Protein AF-A0A6M0BKV0-F1 (afdb_monomer_lite)

Secondary structure (DSSP, 8-state):
-HHHHHHHHHHHTTSGGGHHHHHHHHHHHHHH-TTS---TT-S-SS-EEEEEE-TTSSEEEEEETTSEEEEEETTS-EEEEEE--SS-EEEEEE-TTSSEEEEEETTS-EEEEETT--EEEEE---PPPTTS--------B-TTS-B-

Radius of gyration: 19.36 Å; chains: 1; bounding box: 37×43×56 Å

Sequence (148 aa):
MALRLAEAAYKINKKGPQASEVLSRVYHSAIHNRSFFYSANMGHRSAVTSAVFSPDGSRILTASEDTTARLWNLKGELITTLAGHSARVNSAVFSPDGNTIVTTSQDKTAKLWDKEGNLLNTLRGHDCDRNGQCRVNSALFSPDGQVF

pLDDT: mean 72.37, std 21.34, range [34.12, 96.88]

Structure (mmCIF, N/CA/C/O backbone):
data_AF-A0A6M0BKV0-F1
#
_entry.id   AF-A0A6M0BKV0-F1
#
loop_
_atom_site.group_PDB
_atom_site.id
_atom_site.type_symbol
_atom_site.label_atom_id
_atom_site.label_alt_id
_atom_site.label_comp_id
_atom_site.label_asym_id
_atom_site.label_entity_id
_atom_site.label_seq_id
_atom_site.pdbx_PDB_ins_code
_atom_site.Cartn_x
_atom_site.Cartn_y
_atom_site.Cartn_z
_atom_site.occupancy
_atom_site.B_iso_or_equiv
_atom_site.auth_seq_id
_atom_site.auth_comp_id
_atom_site.auth_asym_id
_atom_site.auth_atom_id
_atom_site.pdbx_PDB_model_num
ATOM 1 N N . MET A 1 1 ? 6.439 7.724 15.222 1.00 51.62 1 MET A N 1
ATOM 2 C CA . MET A 1 1 ? 6.669 9.178 15.401 1.00 51.62 1 MET A CA 1
ATOM 3 C C . MET A 1 1 ? 5.380 10.011 15.373 1.00 51.62 1 MET A C 1
ATOM 5 O O . MET A 1 1 ? 5.329 10.980 16.107 1.00 51.62 1 MET A O 1
ATOM 9 N N . ALA A 1 2 ? 4.312 9.648 14.649 1.00 34.62 2 ALA A N 1
ATOM 10 C CA . ALA A 1 2 ? 3.098 10.485 14.609 1.00 34.62 2 ALA A CA 1
ATOM 11 C C . ALA A 1 2 ? 2.214 10.440 15.883 1.00 34.62 2 ALA A C 1
ATOM 13 O O . ALA A 1 2 ? 1.681 11.466 16.295 1.00 34.62 2 ALA A O 1
ATOM 14 N N . LEU A 1 3 ? 2.090 9.286 16.556 1.00 38.62 3 LEU A N 1
ATOM 15 C CA . LEU A 1 3 ? 1.054 9.114 17.590 1.00 38.62 3 LEU A CA 1
ATOM 16 C C . LEU A 1 3 ? 1.388 9.757 18.952 1.00 38.62 3 LEU A C 1
ATOM 18 O O . LEU A 1 3 ? 0.514 10.343 19.582 1.00 38.62 3 LEU A O 1
ATOM 22 N N . ARG A 1 4 ? 2.658 9.746 19.388 1.00 45.00 4 ARG A N 1
ATOM 23 C CA . ARG A 1 4 ? 3.047 10.377 20.670 1.00 45.00 4 ARG A CA 1
ATOM 24 C C . ARG A 1 4 ? 3.129 11.906 20.612 1.00 45.00 4 ARG A C 1
ATOM 26 O O . ARG A 1 4 ? 2.916 12.553 21.632 1.00 45.00 4 ARG A O 1
ATOM 33 N N . LEU A 1 5 ? 3.395 12.480 19.436 1.00 42.47 5 LEU A N 1
ATOM 34 C CA . LEU A 1 5 ? 3.367 13.934 19.236 1.00 42.47 5 LEU A CA 1
ATOM 35 C C . LEU A 1 5 ? 1.928 14.470 19.275 1.00 42.47 5 LEU A C 1
ATOM 37 O O . LEU A 1 5 ? 1.682 15.499 19.900 1.00 42.47 5 LEU A O 1
ATOM 41 N N . ALA A 1 6 ? 0.974 13.734 18.694 1.00 41.84 6 ALA A N 1
ATOM 42 C CA . ALA A 1 6 ? -0.442 14.091 18.725 1.00 41.84 6 ALA A CA 1
ATOM 43 C C . ALA A 1 6 ? -1.042 14.003 20.142 1.00 41.84 6 ALA A C 1
ATOM 45 O O . ALA A 1 6 ? -1.734 14.922 20.576 1.00 41.84 6 ALA A O 1
ATOM 46 N N . GLU A 1 7 ? -0.727 12.950 20.906 1.00 47.31 7 GLU A N 1
ATOM 47 C CA . GLU A 1 7 ? -1.224 12.782 22.282 1.00 47.31 7 GLU A CA 1
ATOM 48 C C . GLU A 1 7 ? -0.675 13.839 23.254 1.00 47.31 7 GLU A C 1
ATOM 50 O O . GLU A 1 7 ? -1.396 14.324 24.132 1.00 47.31 7 GLU A O 1
ATOM 55 N N . ALA A 1 8 ? 0.597 14.218 23.092 1.00 46.38 8 ALA A N 1
ATOM 56 C CA . ALA A 1 8 ? 1.220 15.265 23.893 1.00 46.38 8 ALA A CA 1
ATOM 57 C C . ALA A 1 8 ? 0.634 16.643 23.555 1.00 46.38 8 ALA A C 1
ATOM 59 O O . ALA A 1 8 ? 0.232 17.368 24.464 1.00 46.38 8 ALA A O 1
ATOM 60 N N . ALA A 1 9 ? 0.490 16.975 22.268 1.00 45.47 9 ALA A N 1
ATOM 61 C CA . ALA A 1 9 ? -0.138 18.224 21.835 1.00 45.47 9 ALA A CA 1
ATOM 62 C C . ALA A 1 9 ? -1.598 18.339 22.321 1.00 45.47 9 ALA A C 1
ATOM 64 O O . ALA A 1 9 ? -2.007 19.395 22.808 1.00 45.47 9 ALA A O 1
ATOM 65 N N . TYR A 1 10 ? -2.356 17.236 22.282 1.00 46.53 10 TYR A N 1
ATOM 66 C CA . TYR A 1 10 ? -3.744 17.182 22.752 1.00 46.53 10 TYR A CA 1
ATOM 67 C C . TYR A 1 10 ? -3.879 17.417 24.268 1.00 46.53 10 TYR A C 1
ATOM 69 O O . TYR A 1 10 ? -4.773 18.141 24.706 1.00 46.53 10 TYR A O 1
ATOM 77 N N . LYS A 1 11 ? -2.973 16.867 25.091 1.00 50.31 11 LYS A N 1
ATOM 78 C CA . LYS A 1 11 ? -2.984 17.074 26.555 1.00 50.31 11 LYS A CA 1
ATOM 79 C C . LYS A 1 11 ? -2.484 18.466 26.974 1.00 50.31 11 LYS A C 1
ATOM 81 O O . LYS A 1 11 ? -2.939 18.984 27.994 1.00 50.31 11 LYS A O 1
ATOM 86 N N . ILE A 1 12 ? -1.585 19.078 26.199 1.00 48.56 12 ILE A N 1
ATOM 87 C CA . ILE A 1 12 ? -0.978 20.392 26.487 1.00 48.56 12 ILE A CA 1
ATOM 88 C C . ILE A 1 12 ? -1.961 21.548 26.242 1.00 48.56 12 ILE A C 1
ATOM 90 O O . ILE A 1 12 ? -1.991 22.496 27.028 1.00 48.56 12 ILE A O 1
ATOM 94 N N . ASN A 1 13 ? -2.834 21.446 25.234 1.00 45.16 13 ASN A N 1
ATOM 95 C CA . ASN A 1 13 ? -3.773 22.519 24.869 1.00 45.16 13 ASN A CA 1
ATOM 96 C C . ASN A 1 13 ? -4.864 22.807 25.932 1.00 45.16 13 ASN A C 1
ATOM 98 O O . ASN A 1 13 ? -5.672 23.715 25.772 1.00 45.16 13 ASN A O 1
ATOM 102 N N . LYS A 1 14 ? -4.896 22.047 27.039 1.00 49.69 14 LYS A N 1
ATOM 103 C CA . LYS A 1 14 ? -5.864 22.211 28.137 1.00 49.69 14 LYS A CA 1
ATOM 104 C C . LYS A 1 14 ? -5.322 22.986 29.349 1.00 49.69 14 LYS A C 1
ATOM 106 O O . LYS A 1 14 ? -6.081 23.211 30.289 1.00 49.69 14 LYS A O 1
ATOM 111 N N . LYS A 1 15 ? -4.036 23.370 29.389 1.00 43.91 15 LYS A N 1
ATOM 112 C CA . LYS A 1 15 ? -3.416 23.952 30.601 1.00 43.91 15 LYS A CA 1
ATOM 113 C C . LYS A 1 15 ? -2.476 25.142 30.348 1.00 43.91 15 LYS A C 1
ATOM 115 O O . LYS A 1 15 ? -1.337 25.105 30.788 1.00 43.91 15 LYS A O 1
ATOM 120 N N . GLY A 1 16 ? -2.980 26.215 29.734 1.00 47.78 16 GLY A N 1
ATOM 121 C CA . GLY A 1 16 ? -2.461 27.586 29.910 1.00 47.78 16 GLY A CA 1
ATOM 122 C C . GLY A 1 16 ? -0.948 27.830 29.685 1.00 47.78 16 GLY A C 1
ATOM 123 O O . GLY A 1 16 ? -0.227 26.973 29.181 1.00 47.78 16 GLY A O 1
ATOM 124 N N . PRO A 1 17 ? -0.430 29.024 30.031 1.00 42.66 17 PRO A N 1
ATOM 125 C CA . PRO A 1 17 ? 0.861 29.535 29.544 1.00 42.66 17 PRO A CA 1
ATOM 126 C C . PRO A 1 17 ? 2.126 28.860 30.120 1.00 42.66 17 PRO A C 1
ATOM 128 O O . PRO A 1 17 ? 3.227 29.328 29.857 1.00 42.66 17 PRO A O 1
ATOM 131 N N . GLN A 1 18 ? 2.013 27.737 30.841 1.00 47.53 18 GLN A N 1
ATOM 132 C CA . GLN A 1 18 ? 3.172 26.922 31.252 1.00 47.53 18 GLN A CA 1
ATOM 133 C C . GLN A 1 18 ? 3.628 25.909 30.179 1.00 47.53 18 GLN A C 1
ATOM 135 O O . GLN A 1 18 ? 4.625 25.209 30.358 1.00 47.53 18 GLN A O 1
ATOM 140 N N . ALA A 1 19 ? 2.926 25.826 29.045 1.00 49.19 19 ALA A N 1
ATOM 141 C CA . ALA A 1 19 ? 3.221 24.878 27.969 1.00 49.19 19 ALA A CA 1
ATOM 142 C C . ALA A 1 19 ? 4.624 25.042 27.344 1.00 49.19 19 ALA A C 1
ATOM 144 O O . ALA A 1 19 ? 5.232 24.050 26.941 1.00 49.19 19 ALA A O 1
ATOM 145 N N . SER A 1 20 ? 5.162 26.264 27.276 1.00 45.72 20 SER A N 1
ATOM 146 C CA . SER A 1 20 ? 6.442 26.555 26.609 1.00 45.72 20 SER A CA 1
ATOM 147 C C . SER A 1 20 ? 7.664 26.054 27.388 1.00 45.72 20 SER A C 1
ATOM 149 O O . SER A 1 20 ? 8.616 25.564 26.780 1.00 45.72 20 SER A O 1
ATOM 151 N N . GLU A 1 21 ? 7.628 26.097 28.722 1.00 44.09 21 GLU A N 1
ATOM 152 C CA . GLU A 1 21 ? 8.717 25.597 29.572 1.00 44.09 21 GLU A CA 1
ATOM 153 C C . GLU A 1 21 ? 8.727 24.060 29.650 1.00 44.09 21 GLU A C 1
ATOM 155 O O . GLU A 1 21 ? 9.783 23.430 29.734 1.00 44.09 21 GLU A O 1
ATOM 160 N N . VAL A 1 22 ? 7.553 23.429 29.543 1.00 49.19 22 VAL A N 1
ATOM 161 C CA . VAL A 1 22 ? 7.436 21.965 29.453 1.00 49.19 22 VAL A CA 1
ATOM 162 C C . VAL A 1 22 ? 7.908 21.465 28.084 1.00 49.19 22 VAL A C 1
ATOM 164 O O . VAL A 1 22 ? 8.602 20.449 28.016 1.00 49.19 22 VAL A O 1
ATOM 167 N N . LEU A 1 23 ? 7.610 22.193 27.000 1.00 44.56 23 LEU A N 1
ATOM 168 C CA . LEU A 1 23 ? 8.095 21.864 25.656 1.00 44.56 23 LEU A CA 1
ATOM 169 C C . LEU A 1 23 ? 9.628 21.846 25.603 1.00 44.56 23 LEU A C 1
ATOM 171 O O . LEU A 1 23 ? 10.197 20.853 25.154 1.00 44.56 23 LEU A O 1
ATOM 175 N N . SER A 1 24 ? 10.315 22.872 26.115 1.00 40.69 24 SER A N 1
ATOM 176 C CA . SER A 1 24 ? 11.786 22.939 26.045 1.00 40.69 24 SER A CA 1
ATOM 177 C C . SER A 1 24 ? 12.478 21.817 26.832 1.00 40.69 24 SER A C 1
ATOM 179 O O . SER A 1 24 ? 13.458 21.243 26.356 1.00 40.69 24 SER A O 1
ATOM 181 N N . ARG A 1 25 ? 11.932 21.419 27.990 1.00 43.94 25 ARG A N 1
ATOM 182 C CA . ARG A 1 25 ? 12.472 20.317 28.808 1.00 43.94 25 ARG A CA 1
ATOM 183 C C . ARG A 1 25 ? 12.246 18.943 28.173 1.00 43.94 25 ARG A C 1
ATOM 185 O O . ARG A 1 25 ? 13.131 18.086 28.231 1.00 43.94 25 ARG A O 1
ATOM 192 N N . VAL A 1 26 ? 11.099 18.731 27.528 1.00 50.28 26 VAL A N 1
ATOM 193 C CA . VAL A 1 26 ? 10.809 17.493 26.783 1.00 50.28 26 VAL A CA 1
ATOM 194 C C . VAL A 1 26 ? 11.686 17.399 25.530 1.00 50.28 26 VAL A C 1
ATOM 196 O O . VAL A 1 26 ? 12.252 16.341 25.268 1.00 50.28 26 VAL A O 1
ATOM 199 N N . TYR A 1 27 ? 11.892 18.507 24.812 1.00 46.56 27 TYR A N 1
ATOM 200 C CA . TYR A 1 27 ? 12.793 18.550 23.656 1.00 46.56 27 TYR A CA 1
ATOM 201 C C . TYR A 1 27 ? 14.266 18.324 24.042 1.00 46.56 27 TYR A C 1
ATOM 203 O O . TYR A 1 27 ? 14.950 17.543 23.383 1.00 46.56 27 TYR A O 1
ATOM 211 N N . HIS A 1 28 ? 14.770 18.943 25.116 1.00 41.00 28 HIS A N 1
ATOM 212 C CA . HIS A 1 28 ? 16.170 18.773 25.532 1.00 41.00 28 HIS A CA 1
ATOM 213 C C . HIS A 1 28 ? 16.469 17.410 26.168 1.00 41.00 28 HIS A C 1
ATOM 215 O O . HIS A 1 28 ? 17.518 16.830 25.882 1.00 41.00 28 HIS A O 1
ATOM 221 N N . SER A 1 29 ? 15.552 16.846 26.961 1.00 42.50 29 SER A N 1
ATOM 222 C CA . SER A 1 29 ? 15.735 15.498 27.527 1.00 42.50 29 SER A CA 1
ATOM 223 C C . SER A 1 29 ? 15.659 14.390 26.468 1.00 42.50 29 SER A C 1
ATOM 225 O O . SER A 1 29 ? 16.363 13.386 26.586 1.00 42.50 29 SER A O 1
ATOM 227 N N . ALA A 1 30 ? 14.884 14.590 25.394 1.00 44.09 30 ALA A N 1
ATOM 228 C CA . ALA A 1 30 ? 14.788 13.648 24.278 1.00 44.09 30 ALA A CA 1
ATOM 229 C C . ALA A 1 30 ? 16.062 13.582 23.414 1.00 44.09 30 ALA A C 1
ATOM 231 O O . ALA A 1 30 ? 16.357 12.530 22.852 1.00 44.09 30 ALA A O 1
ATOM 232 N N . ILE A 1 31 ? 16.841 14.668 23.326 1.00 47.47 31 ILE A N 1
ATOM 233 C CA . ILE A 1 31 ? 18.080 14.706 22.526 1.00 47.47 31 ILE A CA 1
ATOM 234 C C . ILE A 1 31 ? 19.257 14.043 23.265 1.00 47.47 31 ILE A C 1
ATOM 236 O O . ILE A 1 31 ? 20.142 13.483 22.618 1.00 47.47 31 ILE A O 1
ATOM 240 N N . HIS A 1 32 ? 19.270 14.055 24.604 1.00 37.66 32 HIS A N 1
ATOM 241 C CA . HIS A 1 32 ? 20.393 13.530 25.397 1.00 37.66 32 HIS A CA 1
ATOM 242 C C . HIS A 1 32 ? 20.237 12.090 25.907 1.00 37.66 32 HIS A C 1
ATOM 244 O O . HIS A 1 32 ? 21.201 11.539 26.435 1.00 37.66 32 HIS A O 1
ATOM 250 N N . ASN A 1 33 ? 19.089 11.431 25.718 1.00 35.44 33 ASN A N 1
ATOM 251 C CA . ASN A 1 33 ? 18.899 10.050 26.176 1.00 35.44 33 ASN A CA 1
ATOM 252 C C . ASN A 1 33 ? 19.015 9.038 25.024 1.00 35.44 33 ASN A C 1
ATOM 254 O O . ASN A 1 33 ? 18.051 8.403 24.601 1.00 35.44 33 ASN A O 1
ATOM 258 N N . ARG A 1 34 ? 20.244 8.896 24.515 1.00 40.72 34 ARG A N 1
ATOM 2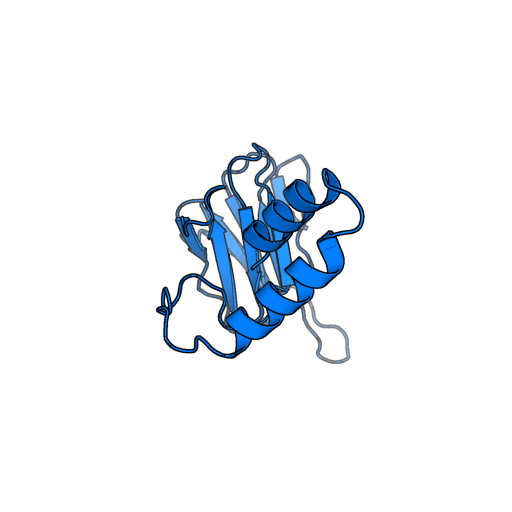59 C CA . ARG A 1 34 ? 20.662 8.005 23.412 1.00 40.72 34 ARG A CA 1
ATOM 260 C C . ARG A 1 34 ? 20.564 6.494 23.719 1.00 40.72 34 ARG A C 1
ATOM 262 O O . ARG A 1 34 ? 21.076 5.695 22.940 1.00 40.72 34 ARG A O 1
ATOM 269 N N . SER A 1 35 ? 19.909 6.098 24.813 1.00 41.25 35 SER A N 1
ATOM 270 C CA . SER A 1 35 ? 20.049 4.758 25.408 1.00 41.25 35 SER A CA 1
ATOM 271 C C . SER A 1 35 ? 18.735 4.014 25.677 1.00 41.25 35 SER A C 1
ATOM 273 O O . SER A 1 35 ? 18.760 2.946 26.281 1.00 41.25 35 SER A O 1
ATOM 275 N N . PHE A 1 36 ? 17.587 4.507 25.206 1.00 36.22 36 PHE A N 1
ATOM 276 C CA . PHE A 1 36 ? 16.327 3.755 25.272 1.00 36.22 36 PHE A CA 1
ATOM 277 C C . PHE A 1 36 ? 16.001 3.130 23.919 1.00 36.22 36 PHE A C 1
ATOM 279 O O . PHE A 1 36 ? 15.203 3.647 23.146 1.00 36.22 36 PHE A O 1
ATOM 286 N N . PHE A 1 37 ? 16.683 2.014 23.659 1.00 34.12 37 PHE A N 1
ATOM 287 C CA . PHE A 1 37 ? 16.185 0.874 22.896 1.00 34.12 37 PHE A CA 1
ATOM 288 C C . PHE A 1 37 ? 15.324 1.211 21.675 1.00 34.12 37 PHE A C 1
ATOM 290 O O . PHE A 1 37 ? 14.096 1.275 21.718 1.00 34.12 37 PHE A O 1
ATOM 297 N N . TYR A 1 38 ? 16.018 1.300 20.544 1.00 36.56 38 TYR A N 1
ATOM 298 C CA . TYR A 1 38 ? 15.599 0.670 19.303 1.00 36.56 38 TYR A CA 1
ATOM 299 C C . TYR A 1 38 ? 14.662 -0.527 19.566 1.00 36.56 38 TYR A C 1
ATOM 301 O O . TYR A 1 38 ? 15.114 -1.644 19.809 1.00 36.56 38 TYR A O 1
ATOM 309 N N . SER A 1 39 ? 13.352 -0.317 19.432 1.00 38.91 39 SER A N 1
ATOM 310 C CA . SER A 1 39 ? 12.490 -1.336 18.835 1.00 38.91 39 SER A CA 1
ATOM 311 C C . SER A 1 39 ? 12.960 -1.462 17.384 1.00 38.91 39 SER A C 1
ATOM 313 O O . SER A 1 39 ? 12.492 -0.776 16.474 1.00 38.91 39 SER A O 1
ATOM 315 N N . ALA A 1 40 ? 14.059 -2.192 17.213 1.00 42.09 40 ALA A N 1
ATOM 316 C CA . ALA A 1 40 ? 14.756 -2.328 15.954 1.00 42.09 40 ALA A CA 1
ATOM 317 C C . ALA A 1 40 ? 13.796 -2.943 14.922 1.00 42.09 40 ALA A C 1
ATOM 319 O O . ALA A 1 40 ? 13.243 -4.011 15.155 1.00 42.09 40 ALA A O 1
ATOM 320 N N . ASN A 1 41 ? 13.633 -2.271 13.777 1.00 48.41 41 ASN A N 1
ATOM 321 C CA . ASN A 1 41 ? 12.950 -2.733 12.554 1.00 48.41 41 ASN A CA 1
ATOM 322 C C . ASN A 1 41 ? 11.422 -2.594 12.403 1.00 48.41 41 ASN A C 1
ATOM 324 O O . ASN A 1 41 ? 10.898 -3.066 11.395 1.00 48.41 41 ASN A O 1
ATOM 328 N N . MET A 1 42 ? 10.684 -1.884 13.262 1.00 56.69 42 MET A N 1
ATOM 329 C CA . MET A 1 42 ? 9.229 -1.724 13.037 1.00 56.69 42 MET A CA 1
ATOM 330 C C . MET A 1 42 ? 8.829 -0.603 12.059 1.00 56.69 42 MET A C 1
ATOM 332 O O . MET A 1 42 ? 7.658 -0.268 11.975 1.00 56.69 42 MET A O 1
ATOM 336 N N . GLY A 1 43 ? 9.758 0.002 11.316 1.00 72.62 43 GLY A N 1
ATOM 337 C CA . GLY A 1 43 ? 9.461 1.088 10.373 1.00 72.62 43 GLY A CA 1
ATOM 338 C C . GLY A 1 43 ? 9.953 0.801 8.959 1.00 72.62 43 GLY A C 1
ATOM 339 O O . GLY A 1 43 ? 10.781 -0.091 8.743 1.00 72.62 43 GLY A O 1
ATOM 340 N N . HIS A 1 44 ? 9.452 1.575 7.997 1.00 82.44 44 HIS A N 1
ATOM 341 C CA . HIS A 1 44 ? 10.070 1.653 6.678 1.00 82.44 44 HIS A CA 1
ATOM 342 C C . HIS A 1 44 ? 11.521 2.139 6.793 1.00 82.44 44 HIS A C 1
ATOM 344 O O . HIS A 1 44 ? 11.850 2.941 7.670 1.00 82.44 44 HIS A O 1
ATOM 350 N N . ARG A 1 45 ? 12.399 1.623 5.929 1.00 88.25 45 ARG A N 1
ATOM 351 C CA . ARG A 1 45 ? 13.836 1.970 5.916 1.00 88.25 45 ARG A CA 1
ATOM 352 C C . ARG A 1 45 ? 14.135 3.252 5.137 1.00 88.25 45 ARG A C 1
ATOM 354 O O . ARG A 1 45 ? 15.263 3.729 5.170 1.00 88.25 45 ARG A O 1
ATOM 361 N N . SER A 1 46 ? 13.136 3.787 4.443 1.00 86.62 46 SER A N 1
ATOM 362 C CA . SER A 1 46 ? 13.206 5.029 3.680 1.00 86.62 46 SER A CA 1
ATOM 363 C C . SER A 1 46 ? 11.885 5.797 3.800 1.00 86.62 46 SER A C 1
ATOM 365 O O . SER A 1 46 ? 10.983 5.390 4.539 1.00 86.62 46 SER A O 1
ATOM 367 N N . ALA A 1 47 ? 11.773 6.922 3.093 1.00 83.19 47 ALA A N 1
ATOM 368 C CA . ALA A 1 47 ? 10.598 7.782 3.104 1.00 83.19 47 ALA A CA 1
ATOM 369 C C . ALA A 1 47 ? 9.312 7.001 2.788 1.00 83.19 47 ALA A C 1
ATOM 371 O O . ALA A 1 47 ? 9.290 6.120 1.924 1.00 83.19 47 ALA A O 1
ATOM 372 N N . VAL A 1 48 ? 8.239 7.329 3.506 1.00 86.50 48 VAL A N 1
ATOM 373 C CA . VAL A 1 48 ? 6.887 6.844 3.213 1.00 86.50 48 VAL A CA 1
ATOM 374 C C . VAL A 1 48 ? 6.311 7.727 2.113 1.00 86.50 48 VAL A C 1
ATOM 376 O O . VAL A 1 48 ? 6.299 8.948 2.248 1.00 86.50 48 VAL A O 1
ATOM 379 N N . THR A 1 49 ? 5.858 7.112 1.029 1.00 83.75 49 THR A N 1
ATOM 380 C CA . THR A 1 49 ? 5.355 7.789 -0.176 1.00 83.75 49 THR A CA 1
ATOM 381 C C . THR A 1 49 ? 3.834 7.903 -0.185 1.00 83.75 49 THR A C 1
ATOM 383 O O . THR A 1 49 ? 3.295 8.841 -0.764 1.00 83.75 49 THR A O 1
ATOM 386 N N . SER A 1 50 ? 3.136 6.983 0.486 1.00 84.00 50 SER A N 1
ATOM 387 C CA . SER A 1 50 ? 1.676 6.978 0.622 1.00 84.00 50 SER A CA 1
ATOM 388 C C . SER A 1 50 ? 1.250 6.289 1.919 1.00 84.00 50 SER A C 1
ATOM 390 O O . SER A 1 50 ? 1.944 5.392 2.407 1.00 84.00 50 SER A O 1
ATOM 392 N N . ALA A 1 51 ? 0.110 6.706 2.473 1.00 89.19 51 ALA A N 1
ATOM 393 C CA . ALA A 1 51 ? -0.549 6.066 3.606 1.00 89.19 51 ALA A CA 1
ATOM 394 C C . ALA A 1 51 ? -2.075 6.184 3.468 1.00 89.19 51 ALA A C 1
ATOM 396 O O . ALA A 1 51 ? -2.595 7.292 3.337 1.00 89.19 51 ALA A O 1
ATOM 397 N N . VAL A 1 52 ? -2.787 5.058 3.517 1.00 88.56 52 VAL A N 1
ATOM 398 C CA . VAL A 1 52 ? -4.250 4.991 3.361 1.00 88.56 52 VAL A CA 1
ATOM 399 C C . VAL A 1 52 ? -4.876 4.068 4.405 1.00 88.56 52 VAL A C 1
ATOM 401 O O . VAL A 1 52 ? -4.251 3.102 4.843 1.00 88.56 52 VAL A O 1
ATOM 404 N N . PHE A 1 53 ? -6.114 4.352 4.806 1.00 89.31 53 PHE A N 1
ATOM 405 C CA . PHE A 1 53 ? -6.909 3.426 5.616 1.00 89.31 53 PHE A CA 1
ATOM 406 C C . PHE A 1 53 ? -7.547 2.350 4.734 1.00 89.31 53 PHE A C 1
ATOM 408 O O . PHE A 1 53 ? -7.838 2.595 3.562 1.00 89.31 53 PHE A O 1
ATOM 415 N N . SER A 1 54 ? -7.784 1.166 5.300 1.00 90.81 54 SER A N 1
ATOM 416 C CA . SER A 1 54 ? -8.673 0.180 4.683 1.00 90.81 54 SER A CA 1
ATOM 417 C C . SER A 1 54 ? -10.111 0.710 4.607 1.00 90.81 54 SER A C 1
ATOM 419 O O . SER A 1 54 ? -10.475 1.578 5.405 1.00 90.81 54 SER A O 1
ATOM 421 N N . PRO A 1 55 ? -10.954 0.196 3.689 1.00 88.38 55 PRO A N 1
ATOM 422 C CA . PRO A 1 55 ? -12.338 0.662 3.546 1.00 88.38 55 PRO A CA 1
ATOM 423 C C . PRO A 1 55 ? -13.170 0.538 4.830 1.00 88.38 55 PRO A C 1
ATOM 425 O O . PRO A 1 55 ? -14.016 1.380 5.109 1.00 88.38 55 PRO A O 1
ATOM 428 N N . ASP A 1 56 ? -12.891 -0.484 5.643 1.00 90.00 56 ASP A N 1
ATOM 429 C CA . ASP A 1 56 ? -13.513 -0.711 6.954 1.00 90.00 56 ASP A CA 1
ATOM 430 C C . ASP A 1 56 ? -12.874 0.112 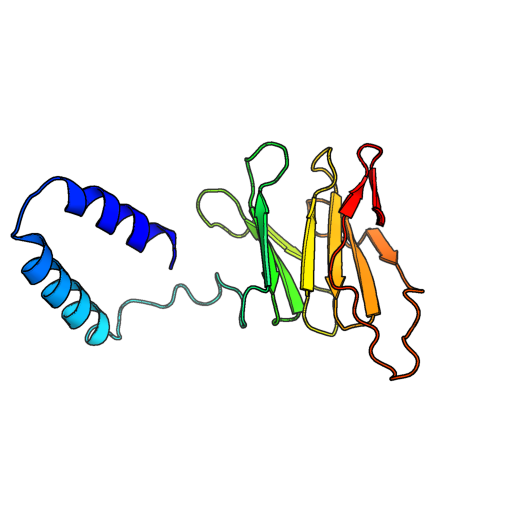8.097 1.00 90.00 56 ASP A C 1
ATOM 432 O O . ASP A 1 56 ? -13.306 0.026 9.245 1.00 90.00 56 ASP A O 1
ATOM 436 N N . GLY A 1 57 ? -11.818 0.879 7.810 1.00 90.50 57 GLY A N 1
ATOM 437 C CA . GLY A 1 57 ? -11.068 1.687 8.772 1.00 90.50 57 GLY A CA 1
ATOM 438 C C . GLY A 1 57 ? -10.238 0.894 9.787 1.00 90.50 57 GLY A C 1
ATOM 439 O O . GLY A 1 57 ? -9.671 1.496 10.698 1.00 90.50 57 GLY A O 1
ATOM 440 N N . SER A 1 58 ? -10.147 -0.435 9.671 1.00 91.38 58 SER A N 1
ATOM 441 C CA . SER A 1 58 ? -9.503 -1.290 10.679 1.00 91.38 58 SER A CA 1
ATOM 442 C C . SER A 1 58 ? -7.983 -1.425 10.519 1.00 91.38 58 SER A C 1
ATOM 444 O O . SER A 1 58 ? -7.294 -1.879 11.440 1.00 91.38 58 SER A O 1
ATOM 446 N N . ARG A 1 59 ? -7.436 -1.031 9.364 1.00 92.44 59 ARG A N 1
ATOM 447 C CA . ARG A 1 59 ? -6.016 -1.170 9.013 1.00 92.44 59 ARG A CA 1
ATOM 448 C C . ARG A 1 59 ? -5.483 0.068 8.310 1.00 92.44 59 ARG A C 1
ATOM 450 O O . ARG A 1 59 ? -6.233 0.875 7.764 1.00 92.44 59 ARG A O 1
ATOM 457 N N . ILE A 1 60 ? -4.161 0.181 8.299 1.00 91.62 60 ILE A N 1
ATOM 458 C CA . ILE A 1 60 ? -3.420 1.216 7.577 1.00 91.62 60 ILE A CA 1
ATOM 459 C C . ILE A 1 60 ? -2.483 0.522 6.598 1.00 91.62 60 ILE A C 1
ATOM 461 O O . ILE A 1 60 ? -1.771 -0.403 6.978 1.00 91.62 60 ILE A O 1
ATOM 465 N N . LEU A 1 61 ? -2.455 0.978 5.354 1.00 93.38 61 LEU A N 1
ATOM 466 C CA . LEU A 1 61 ? -1.518 0.540 4.328 1.00 93.38 61 LEU A CA 1
ATOM 467 C C . LEU A 1 61 ? -0.562 1.685 4.014 1.00 93.38 61 LEU A C 1
ATOM 469 O O . LEU A 1 61 ? -1.000 2.801 3.747 1.00 93.38 61 LEU A O 1
ATOM 473 N N . THR A 1 62 ? 0.737 1.412 4.045 1.00 91.56 62 THR A N 1
ATOM 474 C CA . THR A 1 62 ? 1.784 2.384 3.718 1.00 91.56 62 THR A CA 1
ATOM 475 C C . THR A 1 62 ? 2.639 1.894 2.561 1.00 91.56 62 THR A C 1
ATOM 477 O O . THR A 1 62 ? 2.909 0.702 2.459 1.00 91.56 62 THR A O 1
ATOM 480 N N . ALA A 1 63 ? 3.100 2.809 1.714 1.00 90.69 63 ALA A N 1
ATOM 481 C CA . ALA A 1 63 ? 4.078 2.562 0.653 1.00 90.69 63 ALA A CA 1
ATOM 482 C C . ALA A 1 63 ? 5.374 3.327 0.944 1.00 90.69 63 ALA A C 1
ATOM 484 O O . ALA A 1 63 ? 5.336 4.373 1.596 1.00 90.69 63 ALA A O 1
ATOM 485 N N . SER A 1 64 ? 6.519 2.834 0.470 1.00 91.56 64 SER A N 1
ATOM 486 C CA . SER A 1 64 ? 7.803 3.481 0.736 1.00 91.56 64 SER A CA 1
ATOM 487 C C . SER A 1 64 ? 8.818 3.366 -0.396 1.00 91.56 64 SER A C 1
ATOM 489 O O . SER A 1 64 ? 8.809 2.457 -1.232 1.00 91.56 64 SER A O 1
ATOM 491 N N . GLU A 1 65 ? 9.769 4.296 -0.357 1.00 90.81 65 GLU A N 1
ATOM 492 C CA . GLU A 1 65 ? 10.998 4.243 -1.134 1.00 90.81 65 GLU A CA 1
ATOM 493 C C . GLU A 1 65 ? 11.916 3.073 -0.781 1.00 90.81 65 GLU A C 1
ATOM 495 O O . GLU A 1 65 ? 12.800 2.749 -1.568 1.00 90.81 65 GLU A O 1
ATOM 500 N N . ASP A 1 66 ? 11.673 2.375 0.331 1.00 90.69 66 ASP A N 1
ATOM 501 C CA . ASP A 1 66 ? 12.390 1.146 0.692 1.00 90.69 66 ASP A CA 1
ATOM 502 C C . ASP A 1 66 ? 11.973 -0.091 -0.119 1.00 90.69 66 ASP A C 1
ATOM 504 O O . ASP A 1 66 ? 12.291 -1.209 0.275 1.00 90.69 66 ASP A O 1
ATOM 508 N N . THR A 1 67 ? 11.263 0.130 -1.230 1.00 94.81 67 THR A N 1
ATOM 509 C CA . THR A 1 67 ? 10.741 -0.875 -2.168 1.00 94.81 67 THR A CA 1
ATOM 510 C C . THR A 1 67 ? 9.672 -1.799 -1.584 1.00 94.81 67 THR A C 1
ATOM 512 O O . THR A 1 67 ? 9.334 -2.813 -2.200 1.00 94.81 67 THR A O 1
ATOM 515 N N . THR A 1 68 ? 9.101 -1.454 -0.426 1.00 94.94 68 THR A N 1
ATOM 516 C CA . THR A 1 68 ? 8.020 -2.220 0.202 1.00 94.94 68 THR A CA 1
ATOM 517 C C . THR A 1 68 ? 6.763 -1.385 0.400 1.00 94.94 68 THR A C 1
ATOM 519 O O . THR A 1 68 ? 6.806 -0.162 0.565 1.00 94.94 68 THR A O 1
ATOM 522 N N . ALA A 1 69 ? 5.624 -2.071 0.424 1.00 95.81 69 ALA A N 1
ATOM 523 C CA . ALA A 1 69 ? 4.434 -1.584 1.104 1.00 95.81 69 ALA A CA 1
ATOM 524 C C . ALA A 1 69 ? 4.183 -2.434 2.354 1.00 95.81 69 ALA A C 1
ATOM 526 O O . ALA A 1 69 ? 4.643 -3.573 2.445 1.00 95.81 69 ALA A O 1
ATOM 527 N N . ARG A 1 70 ? 3.506 -1.881 3.355 1.00 94.81 70 ARG A N 1
ATOM 528 C CA . ARG A 1 70 ? 3.272 -2.545 4.641 1.00 94.81 70 ARG A CA 1
ATOM 529 C C . ARG A 1 70 ? 1.861 -2.304 5.131 1.00 94.81 70 ARG A C 1
ATOM 531 O O . ARG A 1 70 ? 1.339 -1.198 5.017 1.00 94.81 70 ARG A O 1
ATOM 538 N N . LEU A 1 71 ? 1.278 -3.347 5.702 1.00 94.25 71 LEU A N 1
ATOM 539 C CA . LEU A 1 71 ? -0.045 -3.328 6.300 1.00 94.25 71 LEU A CA 1
ATOM 540 C C . LEU A 1 71 ? 0.088 -3.327 7.819 1.00 94.25 71 LEU A C 1
ATOM 542 O O . LEU A 1 71 ? 0.815 -4.147 8.376 1.00 94.25 71 LEU A O 1
ATOM 546 N N . TRP A 1 72 ? -0.646 -2.451 8.487 1.00 91.75 72 TRP A N 1
ATOM 547 C CA . TRP A 1 72 ? -0.584 -2.237 9.927 1.00 91.75 72 TRP A CA 1
ATOM 548 C C . TRP A 1 72 ? -1.973 -2.308 10.535 1.00 91.75 72 TRP A C 1
ATOM 550 O O . TRP A 1 72 ? -2.962 -1.943 9.895 1.00 91.75 72 TRP A O 1
ATOM 560 N N . ASN A 1 73 ? -2.046 -2.705 11.800 1.00 88.75 73 ASN A N 1
ATOM 561 C CA . ASN A 1 73 ? -3.243 -2.456 12.592 1.00 88.75 73 ASN A CA 1
ATOM 562 C C . ASN A 1 73 ? -3.214 -1.044 13.203 1.00 88.75 73 ASN A C 1
ATOM 564 O O . ASN A 1 73 ? -2.190 -0.356 13.205 1.00 88.75 73 ASN A O 1
ATOM 568 N N . LEU A 1 74 ? -4.338 -0.619 13.784 1.00 85.25 74 LEU A N 1
ATOM 569 C CA . LEU A 1 74 ? -4.462 0.705 14.411 1.00 85.25 74 LEU A CA 1
ATOM 570 C C . LEU A 1 74 ? -3.591 0.897 15.665 1.00 85.25 74 LEU A C 1
ATOM 572 O O . LEU A 1 74 ? -3.424 2.023 16.127 1.00 85.25 74 LEU A O 1
ATOM 576 N N . LYS A 1 75 ? -3.013 -0.179 16.213 1.00 83.69 75 LYS A N 1
ATOM 577 C CA . LYS A 1 75 ? -2.044 -0.114 17.318 1.00 83.69 75 LYS A CA 1
ATOM 578 C C . LYS A 1 75 ? -0.617 0.160 16.825 1.00 83.69 75 LYS A C 1
ATOM 580 O O . LYS A 1 75 ? 0.274 0.367 17.644 1.00 83.69 75 LYS A O 1
ATOM 585 N N . GLY A 1 76 ? -0.405 0.198 15.507 1.00 79.81 76 GLY A N 1
ATOM 586 C CA . GLY A 1 76 ? 0.906 0.380 14.887 1.00 79.81 76 GLY A CA 1
ATOM 587 C C . GLY A 1 76 ? 1.721 -0.908 14.790 1.00 79.81 76 GLY A C 1
ATOM 588 O O . GLY A 1 76 ? 2.931 -0.843 14.591 1.00 79.81 76 GLY A O 1
ATOM 589 N N . GLU A 1 77 ? 1.084 -2.069 14.937 1.00 85.25 77 GLU A N 1
ATOM 590 C CA . GLU A 1 77 ? 1.733 -3.368 14.771 1.00 85.25 77 GLU A CA 1
ATOM 591 C C . GLU A 1 77 ? 1.704 -3.765 13.292 1.00 85.25 77 GLU A C 1
ATOM 593 O O . GLU A 1 77 ? 0.683 -3.615 12.612 1.00 85.25 77 GLU A O 1
ATOM 598 N N . LEU A 1 78 ? 2.837 -4.262 12.795 1.00 87.75 78 LEU A N 1
ATOM 599 C CA . LEU A 1 78 ? 2.976 -4.735 11.422 1.00 87.75 78 LEU A CA 1
ATOM 600 C C . LEU A 1 78 ? 2.201 -6.046 11.249 1.00 87.75 78 LEU A C 1
ATOM 602 O O . LEU A 1 78 ? 2.501 -7.033 11.916 1.00 87.75 78 LEU A O 1
ATOM 606 N N . ILE A 1 79 ? 1.230 -6.051 10.338 1.00 92.50 79 ILE A N 1
ATOM 607 C CA . ILE A 1 79 ? 0.463 -7.239 9.951 1.00 92.50 79 ILE A CA 1
ATOM 608 C C . ILE A 1 79 ? 1.217 -8.004 8.863 1.00 92.50 79 ILE A C 1
ATOM 610 O O . ILE A 1 79 ? 1.466 -9.195 9.012 1.00 92.50 79 ILE A O 1
ATOM 614 N N . THR A 1 80 ? 1.582 -7.330 7.769 1.00 94.62 80 THR A N 1
ATOM 615 C CA . THR A 1 80 ? 2.316 -7.956 6.660 1.00 94.62 80 THR A CA 1
ATOM 616 C C . THR A 1 80 ? 3.170 -6.946 5.892 1.00 94.62 80 THR A C 1
ATOM 618 O O . THR A 1 80 ? 2.924 -5.736 5.934 1.00 94.62 80 THR A O 1
ATOM 621 N N . THR A 1 81 ? 4.192 -7.448 5.198 1.00 95.25 81 THR A N 1
ATOM 622 C CA . THR A 1 81 ? 5.059 -6.672 4.300 1.00 95.25 81 THR A CA 1
ATOM 623 C C . THR A 1 81 ? 4.890 -7.177 2.875 1.00 95.25 81 THR A C 1
ATOM 625 O O . THR A 1 81 ? 5.201 -8.325 2.576 1.00 95.25 81 THR A O 1
ATOM 628 N N . LEU A 1 82 ? 4.464 -6.288 1.984 1.00 96.50 82 LEU A N 1
ATOM 629 C CA . LEU A 1 82 ? 4.338 -6.526 0.552 1.00 96.50 82 LEU A CA 1
ATOM 630 C C . LEU A 1 82 ? 5.698 -6.261 -0.105 1.00 96.50 82 LEU A C 1
ATOM 632 O O . LEU A 1 82 ? 5.998 -5.150 -0.555 1.00 96.50 82 LEU A O 1
ATOM 636 N N . ALA A 1 83 ? 6.561 -7.275 -0.071 1.00 94.88 83 ALA A N 1
ATOM 637 C CA . ALA A 1 83 ? 7.904 -7.234 -0.639 1.00 94.88 83 ALA A CA 1
ATOM 638 C C . ALA A 1 83 ? 7.930 -7.936 -2.003 1.00 94.88 83 ALA A C 1
ATOM 640 O O . ALA A 1 83 ? 7.498 -9.077 -2.138 1.00 94.88 83 ALA A O 1
ATOM 641 N N . GLY A 1 84 ? 8.457 -7.261 -3.024 1.00 93.38 84 GLY A N 1
ATOM 642 C CA . GLY A 1 84 ? 8.566 -7.836 -4.370 1.00 93.38 84 GLY A CA 1
ATOM 643 C C . GLY A 1 84 ? 8.781 -6.822 -5.489 1.00 93.38 84 GLY A C 1
ATOM 644 O O . GLY A 1 84 ? 9.045 -7.224 -6.621 1.00 93.38 84 GLY A O 1
ATOM 645 N N . HIS A 1 85 ? 8.676 -5.525 -5.196 1.00 95.12 85 HIS A N 1
ATOM 646 C CA . HIS A 1 85 ? 9.119 -4.474 -6.105 1.00 95.12 85 HIS A CA 1
ATOM 647 C C . HIS A 1 85 ? 10.642 -4.323 -6.072 1.00 95.12 85 HIS A C 1
ATOM 649 O O . HIS A 1 85 ? 11.260 -4.450 -5.015 1.00 95.12 85 HIS A O 1
ATOM 655 N N . SER A 1 86 ? 11.247 -4.027 -7.223 1.00 95.00 86 SER A N 1
ATOM 656 C CA . SER A 1 86 ? 12.701 -3.813 -7.343 1.00 95.00 86 SER A CA 1
ATOM 657 C C . SER A 1 86 ? 13.109 -2.337 -7.281 1.00 95.00 86 SER A C 1
ATOM 659 O O . SER A 1 86 ? 14.284 -2.012 -7.429 1.00 95.00 86 SER A O 1
ATOM 661 N N . ALA A 1 87 ? 12.144 -1.435 -7.101 1.00 93.25 87 ALA A N 1
ATOM 662 C CA . ALA A 1 87 ? 12.346 0.003 -6.945 1.00 93.25 87 ALA A CA 1
ATOM 663 C C . ALA A 1 87 ? 11.265 0.596 -6.027 1.00 93.25 87 ALA A C 1
ATOM 665 O O . ALA A 1 87 ? 10.350 -0.115 -5.598 1.00 93.25 87 ALA A O 1
ATOM 666 N N . ARG A 1 88 ? 11.362 1.900 -5.721 1.00 89.81 88 ARG A N 1
ATOM 667 C CA . ARG A 1 88 ? 10.445 2.583 -4.791 1.00 89.81 88 ARG A CA 1
ATOM 668 C C . ARG A 1 88 ? 8.982 2.314 -5.130 1.00 89.81 88 ARG A C 1
ATOM 670 O O . ARG A 1 88 ? 8.582 2.407 -6.294 1.00 89.81 88 ARG A O 1
ATOM 677 N N . VAL A 1 89 ? 8.190 2.037 -4.103 1.00 91.12 89 VAL A N 1
ATOM 678 C CA . VAL A 1 89 ? 6.738 1.954 -4.229 1.00 91.12 89 VAL A CA 1
ATOM 679 C C . VAL A 1 89 ? 6.202 3.376 -4.140 1.00 91.12 89 VAL A C 1
ATOM 681 O O . VAL A 1 89 ? 6.454 4.077 -3.162 1.00 91.12 89 VAL A O 1
ATOM 684 N N . ASN A 1 90 ? 5.517 3.839 -5.180 1.00 87.19 90 ASN A N 1
ATOM 685 C CA . ASN A 1 90 ? 4.976 5.196 -5.235 1.00 87.19 90 ASN A CA 1
ATOM 686 C C . ASN A 1 90 ? 3.611 5.276 -4.542 1.00 87.19 90 ASN A C 1
ATOM 688 O O . ASN A 1 90 ? 3.324 6.268 -3.881 1.00 87.19 90 ASN A O 1
ATOM 692 N N . SER A 1 91 ? 2.782 4.237 -4.673 1.00 87.19 91 SER A N 1
ATOM 693 C CA . SER A 1 91 ? 1.466 4.178 -4.040 1.00 87.19 91 SER A CA 1
ATOM 694 C C . SER A 1 91 ? 1.060 2.744 -3.708 1.00 87.19 91 SER A C 1
ATOM 696 O O . SER A 1 91 ? 1.535 1.785 -4.321 1.00 87.19 91 SER A O 1
ATOM 698 N N . ALA A 1 92 ? 0.176 2.613 -2.723 1.00 91.56 92 ALA A N 1
ATOM 699 C CA . ALA A 1 92 ? -0.467 1.368 -2.342 1.00 91.56 92 ALA A CA 1
ATOM 700 C C . ALA A 1 92 ? -1.917 1.663 -1.933 1.00 91.56 92 ALA A C 1
ATOM 702 O O . ALA A 1 92 ? -2.150 2.572 -1.134 1.00 91.56 92 ALA A O 1
ATOM 703 N N . VAL A 1 93 ? -2.879 0.926 -2.488 1.00 92.75 93 VAL A N 1
ATOM 704 C CA . VAL A 1 93 ? -4.323 1.143 -2.291 1.00 92.75 93 VAL A CA 1
ATOM 705 C C . VAL A 1 93 ? -5.050 -0.178 -2.064 1.00 92.75 93 VAL A C 1
ATOM 707 O O . VAL A 1 93 ? -4.652 -1.210 -2.602 1.00 92.75 93 VAL A O 1
ATOM 710 N N . PHE A 1 94 ? -6.128 -0.137 -1.286 1.00 90.00 94 PHE A N 1
ATOM 711 C CA . PHE A 1 94 ? -7.045 -1.265 -1.131 1.00 90.00 94 PHE A CA 1
ATOM 712 C C . PHE A 1 94 ? -8.076 -1.292 -2.253 1.00 90.00 94 PHE A C 1
ATOM 714 O O . PHE A 1 94 ? -8.497 -0.236 -2.731 1.00 90.00 94 PHE A O 1
ATOM 721 N N . SER A 1 95 ? -8.542 -2.490 -2.598 1.00 90.94 95 SER A N 1
ATOM 722 C CA . SER A 1 95 ? -9.801 -2.648 -3.319 1.00 90.94 95 SER A CA 1
ATOM 723 C C . SER A 1 95 ? -10.980 -2.135 -2.484 1.00 90.94 95 SER A C 1
ATOM 725 O O . SER A 1 95 ? -10.880 -2.073 -1.255 1.00 90.94 95 SER A O 1
ATOM 727 N N . PRO A 1 96 ? -12.120 -1.788 -3.109 1.00 86.62 96 PRO A N 1
ATOM 728 C CA . PRO A 1 96 ? -13.285 -1.271 -2.391 1.00 86.62 96 PRO A CA 1
ATOM 729 C C . PRO A 1 96 ? -13.834 -2.247 -1.341 1.00 86.62 96 PRO A C 1
ATOM 731 O O . PRO A 1 96 ? -14.334 -1.823 -0.303 1.00 86.62 96 PRO A O 1
ATOM 734 N N . ASP A 1 97 ? -13.696 -3.553 -1.587 1.00 88.44 97 ASP A N 1
ATOM 735 C CA . ASP A 1 97 ? -14.068 -4.619 -0.651 1.00 88.44 97 ASP A CA 1
ATOM 736 C C . ASP A 1 97 ? -13.000 -4.894 0.430 1.00 88.44 97 ASP A C 1
ATOM 738 O O . ASP A 1 97 ? -13.228 -5.685 1.342 1.00 88.44 97 ASP A O 1
ATOM 742 N N . GLY A 1 98 ? -11.828 -4.255 0.336 1.00 89.25 98 GLY A N 1
ATOM 743 C CA . GLY A 1 98 ? -10.714 -4.383 1.274 1.00 89.25 98 GLY A CA 1
ATOM 744 C C . GLY A 1 98 ? -9.962 -5.716 1.228 1.00 89.25 98 GLY A C 1
ATOM 745 O O . GLY A 1 98 ? -9.062 -5.921 2.046 1.00 89.25 98 GLY A O 1
ATOM 746 N N . ASN A 1 99 ? -10.302 -6.627 0.311 1.00 90.50 99 ASN A N 1
ATOM 747 C CA . ASN A 1 99 ? -9.719 -7.973 0.269 1.00 90.50 99 ASN A CA 1
ATOM 748 C C . ASN A 1 99 ? -8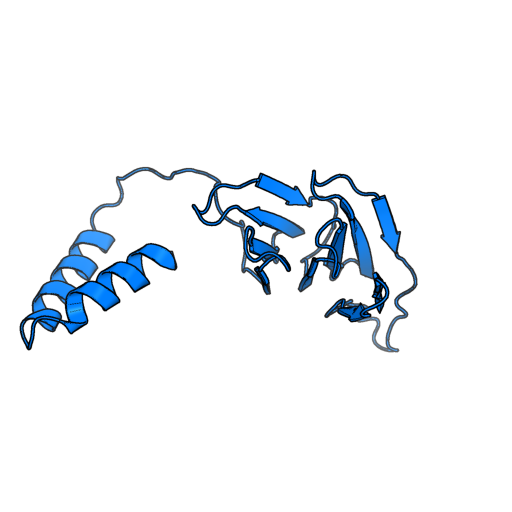.395 -8.045 -0.489 1.00 90.50 99 ASN A C 1
ATOM 750 O O . ASN A 1 99 ? -7.604 -8.960 -0.256 1.00 90.50 99 ASN A O 1
ATOM 754 N N . THR A 1 100 ? -8.153 -7.092 -1.384 1.00 93.56 100 THR A N 1
ATOM 755 C CA . THR A 1 100 ? -6.945 -7.045 -2.203 1.00 93.56 100 THR A CA 1
ATOM 756 C C . THR A 1 100 ? -6.272 -5.691 -2.111 1.00 93.56 100 THR A C 1
ATOM 758 O O . THR A 1 100 ? -6.870 -4.682 -1.729 1.00 93.56 100 THR A O 1
ATOM 761 N N . ILE A 1 101 ? -4.988 -5.683 -2.440 1.00 95.31 101 ILE A N 1
ATOM 762 C CA . ILE A 1 101 ? -4.150 -4.493 -2.422 1.00 95.31 101 ILE A CA 1
ATOM 763 C C . ILE A 1 101 ? -3.455 -4.374 -3.769 1.00 95.31 101 ILE A C 1
ATOM 765 O O . ILE A 1 101 ? -2.939 -5.359 -4.291 1.00 95.31 101 ILE A O 1
ATOM 769 N N . VAL A 1 102 ? -3.383 -3.161 -4.309 1.00 95.00 102 VAL A N 1
ATOM 770 C CA . VAL A 1 102 ? -2.527 -2.846 -5.456 1.00 95.00 102 VAL A CA 1
ATOM 771 C C . VAL A 1 102 ? -1.401 -1.944 -5.008 1.00 95.00 102 VAL A C 1
ATOM 773 O O . VAL A 1 102 ? -1.630 -0.938 -4.339 1.00 95.00 102 VAL A O 1
ATOM 776 N N . THR A 1 103 ? -0.185 -2.278 -5.421 1.00 93.88 103 THR A N 1
ATOM 777 C CA . THR A 1 103 ? 0.991 -1.424 -5.272 1.00 93.88 103 THR A CA 1
ATOM 778 C C . THR A 1 103 ? 1.522 -1.019 -6.636 1.00 93.88 103 THR A C 1
ATOM 780 O O . THR A 1 103 ? 1.508 -1.809 -7.580 1.00 93.88 103 THR A O 1
ATOM 783 N N . THR A 1 104 ? 2.020 0.207 -6.739 1.00 91.88 104 THR A N 1
ATOM 784 C CA . THR A 1 104 ? 2.612 0.754 -7.963 1.00 91.88 104 THR A CA 1
ATOM 785 C C . THR A 1 104 ? 4.031 1.223 -7.697 1.00 91.88 104 THR A C 1
ATOM 787 O O . THR A 1 104 ? 4.320 1.794 -6.643 1.00 91.88 104 THR A O 1
ATOM 790 N N . SER A 1 105 ? 4.947 0.977 -8.633 1.00 90.94 105 SER A N 1
ATOM 791 C CA . SER A 1 105 ? 6.373 1.221 -8.409 1.00 90.94 105 SER A CA 1
ATOM 792 C C . SER A 1 105 ? 7.062 1.898 -9.590 1.00 90.94 105 SER A C 1
ATOM 794 O O . SER A 1 105 ? 6.589 1.919 -10.730 1.00 90.94 105 SER A O 1
ATOM 796 N N . GLN A 1 106 ? 8.228 2.474 -9.301 1.00 89.88 106 GLN A N 1
ATOM 797 C CA . GLN A 1 106 ? 9.197 2.881 -10.316 1.00 89.88 106 GLN A CA 1
ATOM 798 C C . GLN A 1 106 ? 9.798 1.714 -11.105 1.00 89.88 106 GLN A C 1
ATOM 800 O O . GLN A 1 106 ? 10.435 1.958 -12.127 1.00 89.88 106 GLN A O 1
ATOM 805 N N . ASP A 1 107 ? 9.604 0.466 -10.677 1.00 89.94 107 ASP A N 1
ATOM 806 C CA . ASP A 1 107 ? 10.052 -0.712 -11.428 1.00 89.94 107 ASP A CA 1
ATOM 807 C C . ASP A 1 107 ? 9.191 -1.010 -12.666 1.00 89.94 107 ASP A C 1
ATOM 809 O O . ASP A 1 107 ? 9.379 -2.031 -13.326 1.00 89.94 107 ASP A O 1
ATOM 813 N N . LYS A 1 108 ? 8.286 -0.082 -13.010 1.00 87.12 108 LYS A N 1
ATOM 814 C CA . LYS A 1 108 ? 7.393 -0.128 -14.173 1.00 87.12 108 LYS A CA 1
ATOM 815 C C . LYS A 1 108 ? 6.310 -1.200 -14.063 1.00 87.12 108 LYS A C 1
ATOM 817 O O . LYS A 1 108 ? 5.675 -1.535 -15.062 1.00 87.12 108 LYS A O 1
ATOM 822 N N . THR A 1 109 ? 6.084 -1.725 -12.861 1.00 89.56 109 THR A N 1
ATOM 823 C CA . THR A 1 109 ? 5.034 -2.704 -12.595 1.00 89.56 109 THR A CA 1
ATOM 824 C C . THR A 1 109 ? 4.022 -2.183 -11.586 1.00 89.56 109 THR A C 1
ATOM 826 O O . THR A 1 109 ? 4.339 -1.385 -10.695 1.00 89.56 109 THR A O 1
ATOM 829 N N . ALA A 1 110 ? 2.797 -2.678 -11.720 1.00 92.38 110 ALA A N 1
ATOM 830 C CA . ALA A 1 110 ? 1.843 -2.716 -10.626 1.00 92.38 110 ALA A CA 1
ATOM 831 C C . ALA A 1 110 ? 1.714 -4.166 -10.146 1.00 92.38 110 ALA A C 1
ATOM 833 O O . ALA A 1 110 ? 1.809 -5.108 -10.935 1.00 92.38 110 ALA A O 1
ATOM 834 N N . LYS A 1 111 ? 1.543 -4.369 -8.845 1.00 94.31 111 LYS A N 1
ATOM 835 C CA . LYS A 1 111 ? 1.402 -5.700 -8.245 1.00 94.31 111 LYS A CA 1
ATOM 836 C C . LYS A 1 111 ? 0.103 -5.774 -7.470 1.00 94.31 111 LYS A C 1
ATOM 838 O O . LYS A 1 111 ? -0.225 -4.842 -6.741 1.00 94.31 111 LYS A O 1
ATOM 843 N N . LEU A 1 112 ? -0.613 -6.876 -7.655 1.00 95.25 112 LEU A N 1
ATOM 844 C CA . LEU A 1 112 ? -1.839 -7.200 -6.940 1.00 95.25 112 LEU A CA 1
ATOM 845 C C . LEU A 1 112 ? -1.513 -8.218 -5.850 1.00 95.25 112 LEU A C 1
ATOM 847 O O . LEU A 1 112 ? -0.854 -9.222 -6.128 1.00 95.25 112 LEU A O 1
ATOM 851 N N . TRP A 1 113 ? -1.997 -7.970 -4.643 1.00 96.88 113 TRP A N 1
ATOM 852 C CA . TRP A 1 113 ? -1.734 -8.767 -3.453 1.00 96.88 113 TRP A CA 1
ATOM 853 C C . TRP A 1 113 ? -3.040 -9.145 -2.766 1.00 96.88 113 TRP A C 1
ATOM 855 O O . TRP A 1 113 ? -4.019 -8.396 -2.841 1.00 96.88 113 TRP A O 1
ATOM 865 N N . ASP A 1 114 ? -3.037 -10.267 -2.056 1.00 94.19 114 ASP A N 1
ATOM 866 C CA . ASP A 1 114 ? -4.047 -10.529 -1.032 1.00 94.19 114 ASP A CA 1
ATOM 867 C C . ASP A 1 114 ? -3.684 -9.833 0.295 1.00 94.19 114 ASP A C 1
ATOM 869 O O . ASP A 1 114 ? -2.623 -9.216 0.450 1.00 94.19 114 ASP A O 1
ATOM 873 N N . LYS A 1 115 ? -4.596 -9.903 1.269 1.00 86.00 115 LYS A N 1
ATOM 874 C CA . LYS A 1 115 ? -4.435 -9.289 2.598 1.00 86.00 115 LYS A CA 1
ATOM 875 C C . LYS A 1 115 ? -3.394 -9.995 3.477 1.00 86.00 115 LYS A C 1
ATOM 877 O O . LYS A 1 115 ? -2.927 -9.402 4.452 1.00 86.00 115 LYS A O 1
ATOM 882 N N . GLU A 1 116 ? -3.048 -11.241 3.162 1.00 90.38 116 GLU A N 1
ATOM 883 C CA . GLU A 1 116 ? -1.967 -12.000 3.796 1.00 90.38 116 GLU A CA 1
ATOM 884 C C . GLU A 1 116 ? -0.587 -11.542 3.286 1.00 90.38 116 GLU A C 1
ATOM 886 O O . GLU A 1 116 ? 0.423 -11.687 3.980 1.00 90.38 116 GLU A O 1
ATOM 891 N N . GLY A 1 117 ? -0.554 -10.888 2.126 1.00 92.56 117 GLY A N 1
ATOM 892 C CA . GLY A 1 117 ? 0.637 -10.339 1.490 1.00 92.56 117 GLY A CA 1
ATOM 893 C C . GLY A 1 117 ? 1.239 -11.246 0.424 1.00 92.56 117 GLY A C 1
ATOM 894 O O . GLY A 1 117 ? 2.386 -11.042 0.023 1.00 92.56 117 GLY A O 1
ATOM 895 N N . ASN A 1 118 ? 0.483 -12.229 -0.061 1.00 95.69 118 ASN A N 1
ATOM 896 C CA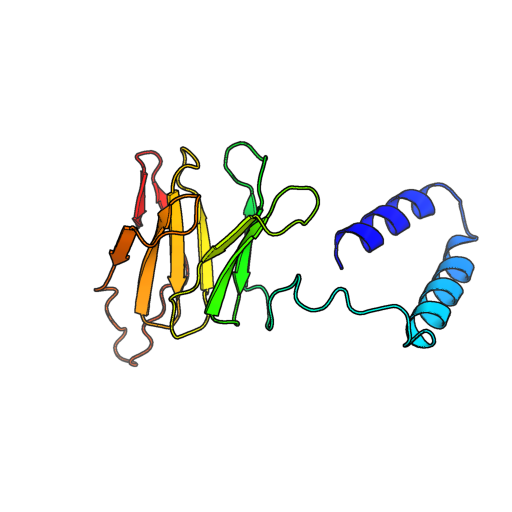 . ASN A 1 118 ? 0.882 -13.042 -1.198 1.00 95.69 118 ASN A CA 1
ATOM 897 C C . ASN A 1 118 ? 0.666 -12.263 -2.495 1.00 95.69 118 ASN A C 1
ATOM 899 O O . ASN A 1 118 ? -0.333 -11.566 -2.681 1.00 95.69 118 ASN A O 1
ATOM 903 N N . LEU A 1 119 ? 1.611 -12.408 -3.420 1.00 96.31 119 LEU A N 1
ATOM 904 C CA . LEU A 1 119 ? 1.527 -11.807 -4.743 1.00 96.31 119 LEU A CA 1
ATOM 905 C C . LEU A 1 119 ? 0.551 -12.608 -5.616 1.00 96.31 119 LEU A C 1
ATOM 907 O O . LEU A 1 119 ? 0.837 -13.747 -5.976 1.00 96.31 119 LEU A O 1
ATOM 911 N N . LEU A 1 120 ? -0.566 -11.991 -5.994 1.00 94.94 120 LEU A N 1
ATOM 912 C CA . LEU A 1 120 ? -1.579 -12.584 -6.870 1.00 94.94 120 LEU A CA 1
ATOM 913 C C . LEU A 1 120 ? -1.249 -12.363 -8.346 1.00 94.94 120 LEU A C 1
ATOM 915 O O . LEU A 1 120 ? -1.435 -13.256 -9.169 1.00 94.94 120 LEU A O 1
ATOM 919 N N . ASN A 1 121 ? -0.773 -11.165 -8.701 1.00 94.00 121 ASN A N 1
ATOM 920 C CA . ASN A 1 121 ? -0.436 -10.842 -10.085 1.00 94.00 121 ASN A CA 1
ATOM 921 C C . ASN A 1 121 ? 0.604 -9.717 -10.187 1.00 94.00 121 ASN A C 1
ATOM 923 O O . ASN A 1 121 ? 0.715 -8.862 -9.309 1.00 94.00 121 ASN A O 1
ATOM 927 N N . THR A 1 122 ? 1.358 -9.693 -11.286 1.00 93.50 122 THR A N 1
ATOM 928 C CA . THR A 1 122 ? 2.214 -8.565 -11.675 1.00 93.50 122 THR A CA 1
ATOM 929 C C . THR A 1 122 ? 1.741 -8.028 -13.018 1.00 93.50 122 THR A C 1
ATOM 931 O O . THR A 1 122 ? 1.924 -8.663 -14.054 1.00 93.50 122 THR A O 1
ATOM 934 N N . LEU A 1 123 ? 1.174 -6.830 -12.991 1.00 88.62 123 LEU A N 1
ATOM 935 C CA . LEU A 1 123 ? 0.700 -6.107 -14.157 1.00 88.62 123 LEU A CA 1
ATOM 936 C C . LEU A 1 123 ? 1.879 -5.375 -14.810 1.00 88.62 123 LEU A C 1
ATOM 938 O O . LEU A 1 123 ? 2.627 -4.635 -14.161 1.00 88.62 123 LEU A O 1
ATOM 942 N N . ARG A 1 124 ? 2.058 -5.627 -16.107 1.00 82.69 124 ARG A N 1
ATOM 943 C CA . ARG A 1 124 ? 3.103 -5.057 -16.967 1.00 82.69 124 ARG A CA 1
ATOM 944 C C . ARG A 1 124 ? 2.432 -4.430 -18.189 1.00 82.69 124 ARG A C 1
ATOM 946 O O . ARG A 1 124 ? 1.355 -4.868 -18.572 1.00 82.69 124 ARG A O 1
ATOM 953 N N . GLY A 1 125 ? 3.085 -3.452 -18.813 1.00 65.75 125 GLY A N 1
ATOM 954 C CA . GLY A 1 125 ? 2.550 -2.767 -20.001 1.00 65.75 125 GLY A CA 1
ATOM 955 C C . GLY A 1 125 ? 2.194 -1.296 -19.786 1.00 65.75 125 GLY A C 1
ATOM 956 O O . GLY A 1 125 ? 1.595 -0.688 -20.663 1.00 65.75 125 GLY A O 1
ATOM 957 N N . HIS A 1 126 ? 2.576 -0.707 -18.649 1.00 65.06 126 HIS A N 1
ATOM 958 C CA . HIS A 1 126 ? 2.511 0.742 -18.472 1.00 65.06 126 HIS A CA 1
ATOM 959 C C . HIS A 1 126 ? 3.582 1.394 -19.353 1.00 65.06 126 HIS A C 1
ATOM 961 O O . HIS A 1 126 ? 4.777 1.340 -19.041 1.00 65.06 126 HIS A O 1
ATOM 967 N N . ASP A 1 127 ? 3.133 1.911 -20.497 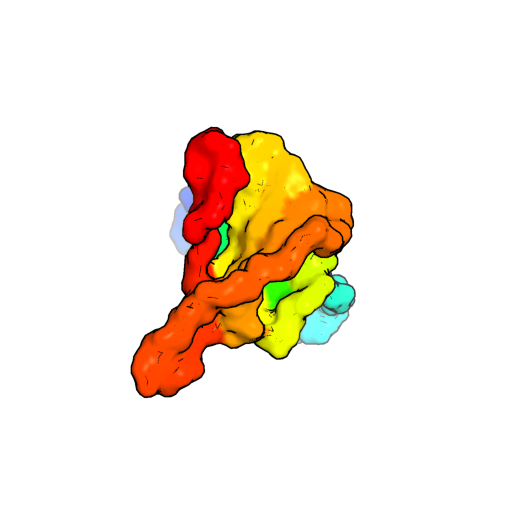1.00 54.09 127 ASP A N 1
ATOM 968 C CA . ASP A 1 127 ? 3.999 2.328 -21.590 1.00 54.09 127 ASP A CA 1
ATOM 969 C C . ASP A 1 127 ? 4.814 3.580 -21.247 1.00 54.09 127 ASP A C 1
ATOM 971 O O . ASP A 1 127 ? 4.428 4.432 -20.442 1.00 54.09 127 ASP A O 1
ATOM 975 N N . CYS A 1 128 ? 6.000 3.640 -21.832 1.00 57.34 128 CYS A N 1
ATOM 976 C CA . CYS A 1 128 ? 7.007 4.655 -21.559 1.00 57.34 128 CYS A CA 1
ATOM 977 C C . CYS A 1 128 ? 6.618 5.973 -22.231 1.00 57.34 128 CYS A C 1
ATOM 979 O O . CYS A 1 128 ? 6.217 5.967 -23.395 1.00 57.34 128 CYS A O 1
ATOM 981 N N . ASP A 1 129 ? 6.859 7.116 -21.586 1.00 59.19 129 ASP A N 1
ATOM 982 C CA . ASP A 1 129 ? 6.977 8.346 -22.365 1.00 59.19 129 ASP A CA 1
ATOM 983 C C . ASP A 1 129 ? 8.229 8.294 -23.269 1.00 59.19 129 ASP A C 1
ATOM 985 O O . ASP A 1 129 ? 9.132 7.467 -23.093 1.00 59.19 129 ASP A O 1
ATOM 989 N N . ARG A 1 130 ? 8.307 9.199 -24.254 1.00 54.62 130 ARG A N 1
ATOM 990 C CA . ARG A 1 130 ? 9.432 9.266 -25.209 1.00 54.62 130 ARG A CA 1
ATOM 991 C C . ARG A 1 130 ? 10.795 9.537 -24.548 1.00 54.62 130 ARG A C 1
ATOM 993 O O . ARG A 1 130 ? 11.813 9.430 -25.223 1.00 54.62 130 ARG A O 1
ATOM 1000 N N . ASN A 1 131 ? 10.821 9.860 -23.252 1.00 62.31 131 ASN A N 1
ATOM 1001 C CA . ASN A 1 131 ? 12.022 10.156 -22.473 1.00 62.31 131 ASN A CA 1
ATOM 1002 C C . ASN A 1 131 ? 12.479 8.963 -21.611 1.00 62.31 131 ASN A C 1
ATOM 1004 O O . ASN A 1 131 ? 13.426 9.093 -20.832 1.00 62.31 131 ASN A O 1
ATOM 1008 N N . GLY A 1 132 ? 11.819 7.804 -21.721 1.00 55.97 132 GLY A N 1
ATOM 1009 C CA . GLY A 1 132 ? 12.181 6.586 -20.993 1.00 55.97 132 GLY A CA 1
ATOM 1010 C C . GLY A 1 132 ? 11.800 6.599 -19.509 1.00 55.97 132 GLY A C 1
ATOM 1011 O O . GLY A 1 132 ? 12.208 5.693 -18.771 1.00 55.97 132 GLY A O 1
ATOM 1012 N N . GLN A 1 133 ? 11.012 7.581 -19.052 1.00 57.16 133 GLN A N 1
ATOM 1013 C CA . GLN A 1 133 ? 10.512 7.629 -17.680 1.00 57.16 133 GLN A CA 1
ATOM 1014 C C . GLN A 1 133 ? 9.192 6.861 -17.574 1.00 57.16 133 GLN A C 1
ATOM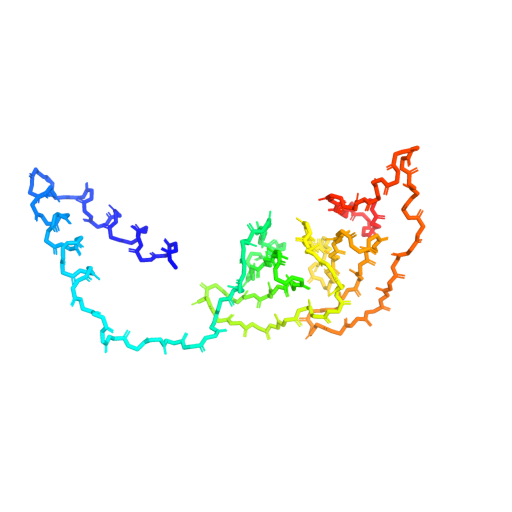 1016 O O . GLN A 1 133 ? 8.111 7.417 -17.718 1.00 57.16 133 GLN A O 1
ATOM 1021 N N . CYS A 1 134 ? 9.269 5.565 -17.273 1.00 58.81 134 CYS A N 1
ATOM 1022 C CA . CYS A 1 134 ? 8.081 4.771 -16.947 1.00 58.81 134 CYS A CA 1
ATOM 1023 C C . CYS A 1 134 ? 7.965 4.682 -15.426 1.00 58.81 134 CYS A C 1
ATOM 1025 O O . CYS A 1 134 ? 8.816 4.083 -14.764 1.00 58.81 134 CYS A O 1
ATOM 1027 N N . ARG A 1 135 ? 6.938 5.305 -14.855 1.00 62.44 135 ARG A N 1
ATOM 1028 C CA . ARG A 1 135 ? 6.621 5.206 -13.429 1.00 62.44 135 ARG A CA 1
ATOM 1029 C C . ARG A 1 135 ? 5.117 5.111 -13.300 1.00 62.44 135 ARG A C 1
ATOM 1031 O O . ARG A 1 135 ? 4.409 5.951 -13.845 1.00 62.44 135 ARG A O 1
ATOM 1038 N N . VAL A 1 136 ? 4.638 4.123 -12.557 1.00 64.31 136 VAL A N 1
ATOM 1039 C CA . VAL A 1 136 ? 3.229 4.090 -12.174 1.00 64.31 136 VAL A CA 1
ATOM 1040 C C . VAL A 1 136 ? 3.119 4.906 -10.889 1.00 64.31 136 VAL A C 1
ATOM 1042 O O . VAL A 1 136 ? 3.609 4.493 -9.837 1.00 64.31 136 VAL A O 1
ATOM 1045 N N . ASN A 1 137 ? 2.593 6.126 -10.999 1.00 63.50 137 ASN A N 1
ATOM 1046 C CA . ASN A 1 137 ? 2.572 7.087 -9.889 1.00 63.50 137 ASN A CA 1
ATOM 1047 C C . ASN A 1 137 ? 1.413 6.834 -8.917 1.00 63.50 137 ASN A C 1
ATOM 1049 O O . ASN A 1 137 ? 1.545 7.092 -7.725 1.00 63.50 137 ASN A O 1
ATOM 1053 N N . SER A 1 138 ? 0.305 6.289 -9.407 1.00 62.50 138 SER A N 1
ATOM 1054 C CA . SER A 1 138 ? -0.896 5.997 -8.628 1.00 62.50 138 SER A CA 1
ATOM 1055 C C . SER A 1 138 ? -1.616 4.807 -9.243 1.00 62.50 138 SER A C 1
ATOM 1057 O O . SER A 1 138 ? -1.599 4.662 -10.460 1.00 62.50 138 SER A O 1
ATOM 1059 N N . ALA A 1 139 ? -2.236 3.982 -8.409 1.00 65.00 139 ALA A N 1
ATOM 1060 C CA . ALA A 1 139 ? -3.301 3.082 -8.831 1.00 65.00 139 ALA A CA 1
ATOM 1061 C C . ALA A 1 139 ? -4.590 3.572 -8.188 1.00 65.00 139 ALA A C 1
ATOM 1063 O O . ALA A 1 139 ? -4.565 4.033 -7.041 1.00 65.00 139 ALA A O 1
ATOM 1064 N N . LEU A 1 140 ? -5.696 3.461 -8.911 1.00 60.78 140 LEU A N 1
ATOM 1065 C CA . LEU A 1 140 ? -7.027 3.631 -8.350 1.00 60.78 140 LEU A CA 1
ATOM 1066 C C . LEU A 1 140 ? -7.838 2.379 -8.646 1.00 60.78 140 LEU A C 1
ATOM 1068 O O . LEU A 1 140 ? -7.772 1.823 -9.741 1.00 60.78 140 LEU A O 1
ATOM 1072 N N . PHE A 1 141 ? -8.615 1.954 -7.658 1.00 63.56 141 PHE A N 1
ATOM 1073 C CA . PHE A 1 141 ? -9.689 1.018 -7.917 1.00 63.56 141 PHE A CA 1
ATOM 1074 C C . PHE A 1 141 ? -10.925 1.789 -8.357 1.00 63.56 141 PHE A C 1
ATOM 1076 O O . PHE A 1 141 ? -11.333 2.754 -7.703 1.00 63.56 141 PHE A O 1
ATOM 1083 N N . SER A 1 142 ? -11.541 1.352 -9.445 1.00 51.41 142 SER A N 1
ATOM 1084 C CA . SER A 1 142 ? -12.916 1.722 -9.745 1.00 51.41 142 SER A CA 1
ATOM 1085 C C . SER A 1 142 ? -13.878 1.064 -8.746 1.00 51.41 142 SER A C 1
ATOM 1087 O O . SER A 1 142 ? -13.523 0.077 -8.092 1.00 51.41 142 SER A O 1
ATOM 1089 N N . PRO A 1 143 ? -15.116 1.574 -8.610 1.00 54.91 143 PRO A N 1
ATOM 1090 C CA . PRO A 1 143 ? -16.107 0.997 -7.699 1.00 54.91 143 PRO A CA 1
ATOM 1091 C C . PRO A 1 143 ? -16.423 -0.487 -7.954 1.00 54.91 143 PRO A C 1
ATOM 1093 O O . PRO A 1 143 ? -16.817 -1.185 -7.025 1.00 54.91 143 PRO A O 1
ATOM 1096 N N . ASP A 1 144 ? -16.236 -0.975 -9.183 1.00 57.91 144 ASP A N 1
ATOM 1097 C CA . ASP A 1 144 ? -16.401 -2.381 -9.584 1.00 57.91 144 ASP A CA 1
ATOM 1098 C C . ASP A 1 144 ? -15.137 -3.241 -9.377 1.00 57.91 144 ASP A C 1
ATOM 1100 O O . ASP A 1 144 ? -15.134 -4.422 -9.715 1.00 57.91 144 ASP A O 1
ATOM 1104 N N . GLY A 1 145 ? -14.071 -2.680 -8.794 1.00 59.62 145 GLY A N 1
ATOM 1105 C CA . GLY A 1 145 ? -12.867 -3.417 -8.406 1.00 59.62 145 GLY A CA 1
ATOM 1106 C C . GLY A 1 145 ? -11.816 -3.576 -9.507 1.00 59.62 145 GLY A C 1
ATOM 1107 O O . GLY A 1 145 ? -10.846 -4.307 -9.307 1.00 59.62 145 GLY A O 1
ATOM 1108 N N . GLN A 1 146 ? -11.959 -2.889 -10.643 1.00 58.38 146 GLN A N 1
ATOM 1109 C CA . GLN A 1 146 ? -10.910 -2.836 -11.664 1.00 58.38 146 GLN A CA 1
ATOM 1110 C C . GLN A 1 146 ? -9.816 -1.837 -11.277 1.00 58.38 146 GLN A C 1
ATOM 1112 O O . GLN A 1 146 ? -10.061 -0.852 -10.584 1.00 58.38 146 GLN A O 1
ATOM 1117 N N . VAL A 1 147 ? -8.594 -2.106 -11.730 1.00 61.47 147 VAL A N 1
ATOM 1118 C CA . VAL A 1 147 ? -7.408 -1.288 -11.451 1.00 61.47 147 VAL A CA 1
ATOM 1119 C C . VAL A 1 147 ? -7.095 -0.453 -12.689 1.00 61.47 147 VAL A C 1
ATOM 1121 O O . VAL A 1 147 ? -6.877 -1.029 -13.756 1.00 61.47 147 VAL A O 1
ATOM 1124 N N . PHE A 1 148 ? -7.048 0.871 -12.539 1.00 55.66 148 PHE A N 1
ATOM 1125 C CA . PHE A 1 148 ? -6.672 1.825 -13.590 1.00 55.66 148 PHE A CA 1
ATOM 1126 C C . PHE A 1 148 ? -5.417 2.618 -13.206 1.00 55.66 148 PHE A C 1
ATOM 1128 O O . PHE A 1 148 ? -5.235 2.917 -11.996 1.00 55.66 148 PHE A O 1
#

Foldseek 3Di:
DPPVVVVLVVVLVVDPDCSVVVVVVVVVVVVPCPDPDDPDDLDQPADWQDWDAQLVNQWIWIFFQSQWIFIAGPVSGTQDIQHDGPGGWQDKDAFNVRQKMWIWGQSQWIFIAGPNNDTPDIDHDQDADPVRRRGDNDWDADNVGDID